Protein AF-A0A7S1KLA5-F1 (afdb_monomer_lite)

Foldseek 3Di:
DDDDDDDDPPDDPPDVVVVVVVVVVVVVVVVVVVVVVVVVVVVVVVVVVVVVVVVVVVVVVVVVVVVVVVVVLVVLVVVLVVLVVVVLVCVVVVNDDPVVLVVSLVVNCVVPVPCCVVVVVVVVSVVSVVVVD

Sequence (133 aa):
GVGGVTVAPVAVAKEDEKLPLKELRYNLRVTVLALEREVMSVARDRKQQQDALLNMSHEKEQLAKGAEMIEDEAIHMEAILDRLSGCKVRLADGTMSLAELTSEFRQIQRDYPHEYVAHSIPAVGLSFVFPAL

Radius of gyration: 44.9 Å; chains: 1; bounding box: 99×18×129 Å

InterPro domains:
  IPR045211 TFP11/STIP/Ntr1 [PTHR23329] (14-133)

pLDDT: mean 86.0, std 17.0, range [35.91, 98.06]

Secondary structure (DSSP, 8-state):
--------------STTHHHHHHHHHHHHHHHHHHHHHHHHHHHHHHHHHHHHHHHHHHHHHHHHHHHHHHHHHHHHHHHHHHHHHHHHHHHTT---HHHHHHHHHHHHHH-HHHHHHTTHHHHHHHHHGGG-

Organism: NCBI:txid1169539

Structure (mmCIF, N/CA/C/O backbone):
data_AF-A0A7S1KLA5-F1
#
_entry.id   AF-A0A7S1KLA5-F1
#
loop_
_atom_site.group_PDB
_atom_site.id
_atom_site.type_symbol
_atom_site.label_atom_id
_atom_site.label_alt_id
_atom_site.label_comp_id
_atom_site.label_asym_id
_atom_site.label_entity_id
_atom_site.label_seq_id
_atom_site.pdbx_PDB_ins_code
_atom_site.Cartn_x
_atom_site.Cartn_y
_atom_site.Cartn_z
_atom_site.occupancy
_atom_site.B_iso_or_equiv
_atom_site.auth_seq_id
_atom_site.auth_comp_id
_atom_site.auth_asym_id
_atom_site.auth_atom_id
_atom_site.pdbx_PDB_model_num
ATOM 1 N N . GLY A 1 1 ? 71.099 -5.076 -94.145 1.00 36.16 1 GLY A N 1
ATOM 2 C CA . GLY A 1 1 ? 70.887 -5.129 -92.682 1.00 36.16 1 GLY A CA 1
ATOM 3 C C . GLY A 1 1 ? 69.435 -4.793 -92.441 1.00 36.16 1 GLY A C 1
ATOM 4 O O . GLY A 1 1 ? 68.983 -3.848 -93.064 1.00 36.16 1 GLY A O 1
ATOM 5 N N . VAL A 1 2 ? 68.610 -5.594 -91.758 1.00 41.00 2 VAL A N 1
ATOM 6 C CA . VAL A 1 2 ? 68.741 -6.072 -90.358 1.00 41.00 2 VAL A CA 1
ATOM 7 C C . VAL A 1 2 ? 69.041 -4.885 -89.432 1.00 41.00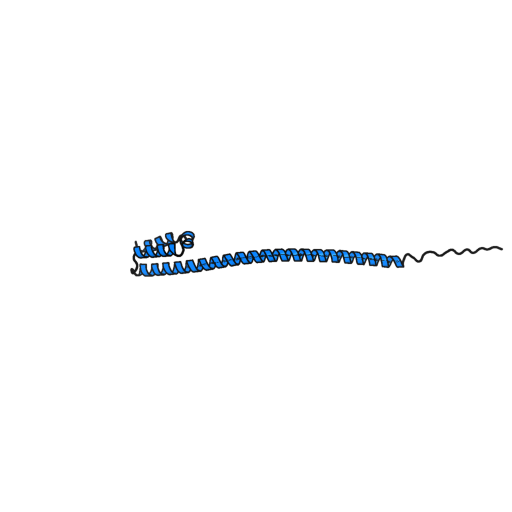 2 VAL A C 1
ATOM 9 O O . VAL A 1 2 ? 70.066 -4.250 -89.637 1.00 41.00 2 VAL A O 1
ATOM 12 N N . GLY A 1 3 ? 68.243 -4.498 -88.435 1.00 35.91 3 GLY A N 1
ATOM 13 C CA . GLY A 1 3 ? 66.966 -4.982 -87.895 1.00 35.91 3 GLY A CA 1
ATOM 14 C C . GLY A 1 3 ? 66.147 -3.775 -87.384 1.00 35.91 3 GLY A C 1
ATOM 15 O O . GLY A 1 3 ? 66.615 -2.646 -87.428 1.00 35.91 3 GLY A O 1
ATOM 16 N N . GLY A 1 4 ? 64.892 -3.893 -86.963 1.00 47.56 4 GLY A N 1
ATOM 17 C CA . GLY A 1 4 ? 64.353 -4.971 -86.150 1.00 47.56 4 GLY A CA 1
ATOM 18 C C . GLY A 1 4 ? 64.578 -4.672 -84.667 1.00 47.56 4 GLY A C 1
ATOM 19 O O . GLY A 1 4 ? 65.383 -5.352 -84.049 1.00 47.56 4 GLY A O 1
ATOM 20 N N . VAL A 1 5 ? 63.884 -3.672 -84.108 1.00 44.72 5 VAL A N 1
ATOM 21 C CA . VAL A 1 5 ? 63.592 -3.610 -82.665 1.00 44.72 5 VAL A CA 1
ATOM 22 C C . VAL A 1 5 ? 62.149 -3.143 -82.486 1.00 44.72 5 VAL A C 1
ATOM 24 O O . VAL A 1 5 ? 61.824 -1.960 -82.525 1.00 44.72 5 VAL A O 1
ATOM 27 N N . THR A 1 6 ? 61.275 -4.126 -82.320 1.00 54.09 6 THR A N 1
ATOM 28 C CA . THR A 1 6 ? 59.987 -3.999 -81.646 1.00 54.09 6 THR A CA 1
ATOM 29 C C . THR A 1 6 ? 60.228 -3.777 -80.153 1.00 54.09 6 THR A C 1
ATOM 31 O O . THR A 1 6 ? 60.924 -4.586 -79.540 1.00 54.09 6 THR A O 1
ATOM 34 N N . VAL A 1 7 ? 59.607 -2.765 -79.543 1.00 49.44 7 VAL A N 1
ATOM 35 C CA . VAL A 1 7 ? 59.333 -2.779 -78.096 1.00 49.44 7 VAL A CA 1
ATOM 36 C C . VAL A 1 7 ? 57.852 -2.478 -77.881 1.00 49.44 7 VAL A C 1
ATOM 38 O O . VAL A 1 7 ? 57.292 -1.550 -78.457 1.00 49.44 7 VAL A O 1
ATOM 41 N N . ALA A 1 8 ? 57.248 -3.383 -77.119 1.00 52.91 8 ALA A N 1
ATOM 42 C CA . ALA A 1 8 ? 55.836 -3.645 -76.889 1.00 52.91 8 ALA A CA 1
ATOM 43 C C . ALA A 1 8 ? 55.021 -2.463 -76.326 1.00 52.91 8 ALA A C 1
ATOM 45 O O . ALA A 1 8 ? 55.587 -1.552 -75.719 1.00 52.91 8 ALA A O 1
ATOM 46 N N . PRO A 1 9 ? 53.675 -2.514 -76.419 1.00 49.41 9 PRO A N 1
ATOM 47 C CA . PRO A 1 9 ? 52.835 -1.669 -75.586 1.00 49.41 9 PRO A CA 1
ATOM 48 C C . PRO A 1 9 ? 53.018 -2.115 -74.130 1.00 49.41 9 PRO A C 1
ATOM 50 O O . PRO A 1 9 ? 52.614 -3.218 -73.760 1.00 49.41 9 PRO A O 1
ATOM 53 N N . VAL A 1 10 ? 53.624 -1.273 -73.289 1.00 47.28 10 VAL A N 1
ATOM 54 C CA . VAL A 1 10 ? 53.595 -1.487 -71.837 1.00 47.28 10 VAL A CA 1
ATOM 55 C C . VAL A 1 10 ? 52.198 -1.112 -71.359 1.00 47.28 10 VAL A C 1
ATOM 57 O O . VAL A 1 10 ? 51.899 0.026 -71.004 1.00 47.28 10 VAL A O 1
ATOM 60 N N . ALA A 1 11 ? 51.306 -2.093 -71.432 1.00 57.31 11 ALA A N 1
ATOM 61 C CA . ALA A 1 11 ? 50.118 -2.107 -70.613 1.00 57.31 11 ALA A CA 1
ATOM 62 C C . ALA A 1 11 ? 50.511 -2.337 -69.147 1.00 57.31 11 ALA A C 1
ATOM 64 O O . ALA A 1 11 ? 51.517 -2.971 -68.842 1.00 57.31 11 ALA A O 1
ATOM 65 N N . VAL A 1 12 ? 49.596 -1.907 -68.280 1.00 52.22 12 VAL A N 1
ATOM 66 C CA . VAL A 1 12 ? 49.494 -2.197 -66.844 1.00 52.22 12 VAL A CA 1
ATOM 67 C C . VAL A 1 12 ? 50.195 -1.200 -65.919 1.00 52.22 12 VAL A C 1
ATOM 69 O O . VAL A 1 12 ? 51.200 -1.472 -65.282 1.00 52.22 12 VAL A O 1
ATOM 72 N N . ALA A 1 13 ? 49.521 -0.067 -65.739 1.00 52.31 13 ALA A N 1
ATOM 73 C CA . ALA A 1 13 ? 49.385 0.553 -64.425 1.00 52.31 13 ALA A CA 1
ATOM 74 C C . ALA A 1 13 ? 47.903 0.914 -64.227 1.00 52.31 13 ALA A C 1
ATOM 76 O O . ALA A 1 13 ? 47.495 2.046 -64.463 1.00 52.31 13 ALA A O 1
ATOM 77 N N . LYS A 1 14 ? 47.050 -0.077 -63.918 1.00 53.50 14 LYS A N 1
ATOM 78 C CA . LYS A 1 14 ? 45.623 0.150 -63.581 1.00 53.50 14 LYS A CA 1
ATOM 79 C C . LYS A 1 14 ? 45.068 -0.811 -62.519 1.00 53.50 14 LYS A C 1
ATOM 81 O O . LYS A 1 14 ? 43.851 -1.026 -62.475 1.00 53.50 14 LYS A O 1
ATOM 86 N N . GLU A 1 15 ? 45.920 -1.379 -61.669 1.00 52.94 15 GLU A N 1
ATOM 87 C CA . GLU A 1 15 ? 45.468 -2.270 -60.589 1.00 52.94 15 GLU A CA 1
ATOM 88 C C . GLU A 1 15 ? 45.674 -1.668 -59.191 1.00 52.94 15 GLU A C 1
ATOM 90 O O . GLU A 1 15 ? 44.742 -1.733 -58.386 1.00 52.94 15 GLU A O 1
ATOM 95 N N . ASP A 1 16 ? 46.775 -0.947 -58.948 1.00 51.44 16 ASP A N 1
ATOM 96 C CA . ASP A 1 16 ? 47.108 -0.432 -57.609 1.00 51.44 16 ASP A CA 1
ATOM 97 C C . ASP A 1 16 ? 46.215 0.710 -57.106 1.00 51.44 16 ASP A C 1
ATOM 99 O O . ASP A 1 16 ? 45.859 0.716 -55.937 1.00 51.44 16 ASP A O 1
ATOM 103 N N . GLU A 1 17 ? 45.736 1.634 -57.947 1.00 53.34 17 GLU A N 1
ATOM 104 C CA . GLU A 1 17 ? 44.817 2.699 -57.485 1.00 53.34 17 GLU A CA 1
ATOM 105 C C . GLU A 1 17 ? 43.413 2.181 -57.123 1.00 53.34 17 GLU A C 1
ATOM 107 O O . GLU A 1 17 ? 42.670 2.810 -56.366 1.00 53.34 17 GLU A O 1
ATOM 112 N N . LYS A 1 18 ? 43.014 1.015 -57.648 1.00 54.50 18 LYS A N 1
ATOM 113 C CA . LYS A 1 18 ? 41.674 0.455 -57.409 1.00 54.50 18 LYS A CA 1
ATOM 114 C C . LYS A 1 18 ? 41.587 -0.328 -56.101 1.00 54.50 18 LYS A C 1
ATOM 116 O O . LYS A 1 18 ? 40.476 -0.493 -55.595 1.00 54.50 18 LYS A O 1
ATOM 121 N N . LEU A 1 19 ? 42.710 -0.820 -55.581 1.00 59.94 19 LEU A N 1
ATOM 122 C CA . LEU A 1 19 ? 42.805 -1.565 -54.321 1.00 59.94 19 LEU A CA 1
ATOM 123 C C . LEU A 1 19 ? 42.441 -0.691 -53.098 1.00 59.94 19 LEU A C 1
ATOM 125 O O . LEU A 1 19 ? 41.474 -1.043 -52.419 1.00 59.94 19 LEU A O 1
ATOM 129 N N . PRO A 1 20 ? 43.035 0.505 -52.896 1.00 67.50 20 PRO A N 1
ATOM 130 C CA . PRO A 1 20 ? 42.660 1.433 -51.826 1.00 67.50 20 PRO A CA 1
ATOM 131 C C . PRO A 1 20 ? 41.185 1.840 -51.883 1.00 67.50 20 PRO A C 1
ATOM 133 O O . PRO A 1 20 ? 40.500 1.915 -50.867 1.00 67.50 20 PRO A O 1
ATOM 136 N N . LEU A 1 21 ? 40.645 2.040 -53.090 1.00 76.69 21 LEU A N 1
ATOM 137 C CA . LEU A 1 21 ? 39.230 2.363 -53.296 1.00 76.69 21 LEU A CA 1
ATOM 138 C C . LEU A 1 21 ? 38.292 1.180 -53.005 1.00 76.69 21 LEU A C 1
ATOM 140 O O . LEU A 1 21 ? 37.114 1.385 -52.705 1.00 76.69 21 LEU A O 1
ATOM 144 N N . LYS A 1 22 ? 38.750 -0.070 -53.135 1.00 83.00 22 LYS A N 1
ATOM 145 C CA . LYS A 1 22 ? 37.976 -1.262 -52.742 1.00 83.00 22 LYS A CA 1
ATOM 146 C C . LYS A 1 22 ? 37.975 -1.430 -51.225 1.00 83.00 22 LYS A C 1
ATOM 148 O O . LYS A 1 22 ? 36.901 -1.615 -50.658 1.00 83.00 22 LYS A O 1
ATOM 153 N N . GLU A 1 23 ? 39.133 -1.307 -50.588 1.00 86.12 23 GLU A N 1
ATOM 154 C CA . GLU A 1 23 ? 39.279 -1.409 -49.132 1.00 86.12 23 GLU A CA 1
ATOM 155 C C . GLU A 1 23 ? 38.524 -0.294 -48.406 1.00 86.12 23 GLU A C 1
ATOM 157 O O . GLU A 1 23 ? 37.768 -0.566 -47.478 1.00 86.12 23 GLU A O 1
ATOM 162 N N . LEU A 1 24 ? 38.611 0.948 -48.894 1.00 88.38 24 LEU A N 1
ATOM 163 C CA . LEU A 1 24 ? 37.853 2.070 -48.341 1.00 88.38 24 LEU A CA 1
ATOM 164 C C . LEU A 1 24 ? 36.336 1.844 -48.437 1.00 88.38 24 LEU A C 1
ATOM 166 O O . LEU A 1 24 ? 35.609 2.094 -47.478 1.00 88.38 24 LEU A O 1
ATOM 170 N N . ARG A 1 25 ? 35.846 1.327 -49.573 1.00 88.56 25 ARG A N 1
ATOM 171 C CA . ARG A 1 25 ? 34.421 0.989 -49.742 1.00 88.56 25 ARG A CA 1
ATOM 172 C C . ARG A 1 25 ? 33.984 -0.151 -48.830 1.00 88.56 25 ARG A C 1
ATOM 174 O O . ARG A 1 25 ? 32.862 -0.121 -48.327 1.00 88.56 25 ARG A O 1
ATOM 181 N N . TYR A 1 26 ? 34.844 -1.145 -48.631 1.00 93.56 26 TYR A N 1
ATOM 182 C CA . TYR A 1 26 ? 34.586 -2.236 -47.702 1.00 93.56 26 TYR A CA 1
ATOM 183 C C . TYR A 1 26 ? 34.503 -1.722 -46.260 1.00 93.56 26 TYR A C 1
ATOM 185 O O . TYR A 1 26 ? 33.494 -1.957 -45.602 1.00 93.56 26 TYR A O 1
ATOM 193 N N . ASN A 1 27 ? 35.489 -0.941 -45.809 1.00 91.94 27 ASN A N 1
ATOM 194 C CA . ASN A 1 27 ? 35.511 -0.361 -44.466 1.00 91.94 27 ASN A CA 1
ATOM 195 C C . ASN A 1 27 ? 34.297 0.537 -44.219 1.00 91.94 27 ASN A C 1
ATOM 197 O O . ASN A 1 27 ? 33.632 0.395 -43.198 1.00 91.94 27 ASN A O 1
ATOM 201 N N . LEU A 1 28 ? 33.941 1.397 -45.181 1.00 93.50 28 LEU A N 1
ATOM 202 C CA . LEU A 1 28 ? 32.745 2.234 -45.082 1.00 93.50 28 LEU A CA 1
ATOM 203 C C . LEU A 1 28 ? 31.476 1.384 -44.942 1.00 93.50 28 LEU A C 1
ATOM 205 O O . LEU A 1 28 ? 30.639 1.667 -44.090 1.00 93.50 28 LEU A O 1
ATOM 209 N N . ARG A 1 29 ? 31.343 0.317 -45.739 1.00 94.38 29 ARG A N 1
ATOM 210 C CA . ARG A 1 29 ? 30.205 -0.606 -45.646 1.00 94.38 29 ARG A CA 1
ATOM 211 C C . ARG A 1 29 ? 30.145 -1.290 -44.280 1.00 94.38 29 ARG A C 1
ATOM 213 O O . ARG A 1 29 ? 29.064 -1.382 -43.713 1.00 94.38 29 ARG A O 1
ATOM 220 N N . VAL A 1 30 ? 31.276 -1.757 -43.753 1.00 96.62 30 VAL A N 1
ATOM 221 C CA . VAL A 1 30 ? 31.341 -2.388 -42.426 1.00 96.62 30 VAL A CA 1
ATOM 222 C C . VAL A 1 30 ? 30.923 -1.403 -41.336 1.00 96.62 30 VAL A C 1
ATOM 224 O O . VAL A 1 30 ? 30.094 -1.752 -40.499 1.00 96.62 3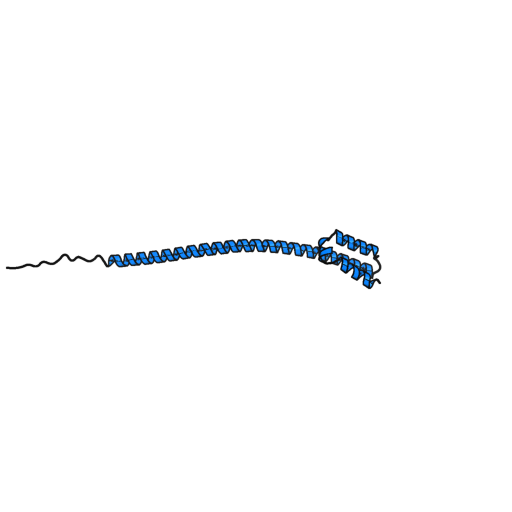0 VAL A O 1
ATOM 227 N N . THR A 1 31 ? 31.425 -0.169 -41.375 1.00 96.19 31 THR A N 1
ATOM 228 C CA . THR A 1 31 ? 31.057 0.872 -40.407 1.00 96.19 31 THR A CA 1
ATOM 229 C C . THR A 1 31 ? 29.573 1.215 -40.479 1.00 96.19 31 THR A C 1
ATOM 231 O O . THR A 1 31 ? 28.924 1.316 -39.443 1.00 96.19 31 THR A O 1
ATOM 234 N N . VAL A 1 32 ? 29.010 1.341 -41.684 1.00 97.50 32 VAL A N 1
ATOM 235 C CA . VAL A 1 32 ? 27.572 1.593 -41.861 1.00 97.50 32 VAL A CA 1
ATOM 236 C C . VAL A 1 32 ? 26.744 0.446 -41.284 1.00 97.50 32 VAL A C 1
ATOM 238 O O . VAL A 1 32 ? 25.843 0.699 -40.495 1.00 97.50 32 VAL A O 1
ATOM 241 N N . LEU A 1 33 ? 27.092 -0.810 -41.580 1.00 97.12 33 LEU A N 1
ATOM 242 C CA . LEU A 1 33 ? 26.387 -1.975 -41.030 1.00 97.12 33 LEU A CA 1
ATOM 243 C C . LEU A 1 33 ? 26.486 -2.056 -39.499 1.00 97.12 33 LEU A C 1
ATOM 245 O O . LEU A 1 33 ? 25.539 -2.480 -38.834 1.00 97.12 33 LEU A O 1
ATOM 249 N N . ALA A 1 34 ? 27.630 -1.670 -38.930 1.00 96.88 34 ALA A N 1
ATOM 250 C CA . ALA A 1 34 ? 27.812 -1.607 -37.485 1.00 96.88 34 ALA A CA 1
ATOM 251 C C . ALA A 1 34 ? 26.924 -0.521 -36.856 1.00 96.88 34 ALA A C 1
ATOM 253 O O . ALA A 1 34 ? 26.210 -0.808 -35.896 1.00 96.88 34 ALA A O 1
ATOM 254 N N . LEU A 1 35 ? 26.899 0.680 -37.444 1.00 97.81 35 LEU A N 1
ATOM 255 C CA . LEU A 1 35 ? 26.049 1.787 -36.998 1.00 97.81 35 LEU A CA 1
ATOM 256 C C . LEU A 1 35 ? 24.560 1.458 -37.128 1.00 97.81 35 LEU A C 1
ATOM 258 O O . LEU A 1 35 ? 23.797 1.712 -36.203 1.00 97.81 35 LEU A O 1
ATOM 262 N N . GLU A 1 36 ? 24.133 0.847 -38.233 1.00 97.56 36 GLU A N 1
ATOM 263 C CA . GLU A 1 36 ? 22.746 0.403 -38.415 1.00 97.56 36 GLU A CA 1
ATOM 264 C C . GLU A 1 36 ? 22.334 -0.580 -37.315 1.00 97.56 36 GLU A C 1
ATOM 266 O O . GLU A 1 36 ? 21.265 -0.444 -36.715 1.00 97.56 36 GLU A O 1
ATOM 271 N N . ARG A 1 37 ? 23.207 -1.542 -36.991 1.00 97.81 37 ARG A N 1
ATOM 272 C CA . ARG A 1 37 ? 22.959 -2.498 -35.908 1.00 97.81 37 ARG A CA 1
ATOM 273 C C . ARG A 1 37 ? 22.854 -1.809 -34.551 1.00 97.81 37 ARG A C 1
ATOM 275 O O . ARG A 1 37 ? 21.979 -2.171 -33.765 1.00 97.81 37 ARG A O 1
ATOM 282 N N . GLU A 1 38 ? 23.728 -0.849 -34.273 1.00 98.00 38 GLU A N 1
ATOM 283 C CA . GLU A 1 38 ? 23.724 -0.091 -33.023 1.00 98.00 38 GLU A CA 1
ATOM 284 C C . GLU A 1 38 ? 22.449 0.747 -32.887 1.00 98.00 38 GLU A C 1
ATOM 286 O O . GLU A 1 38 ? 21.744 0.627 -31.886 1.00 98.00 38 GLU A O 1
ATOM 291 N N . VAL A 1 39 ? 22.071 1.486 -33.934 1.00 97.75 39 VAL A N 1
ATOM 292 C CA . VAL A 1 39 ? 20.816 2.252 -33.989 1.00 97.75 39 VAL A CA 1
ATOM 293 C C . VAL A 1 39 ? 19.614 1.342 -33.735 1.00 97.75 39 VAL A C 1
ATOM 295 O O . VAL A 1 39 ? 18.737 1.672 -32.936 1.00 97.75 39 VAL A O 1
ATOM 298 N N . MET A 1 40 ? 19.582 0.163 -34.360 1.00 97.69 40 MET A N 1
ATOM 299 C CA . MET A 1 40 ? 18.520 -0.818 -34.133 1.00 97.69 40 MET A CA 1
ATOM 300 C C . MET A 1 40 ? 18.533 -1.412 -32.720 1.00 97.69 40 MET A C 1
ATOM 302 O O . MET A 1 40 ? 17.480 -1.821 -32.229 1.00 97.69 40 MET A O 1
ATOM 306 N N . SER A 1 41 ? 19.696 -1.531 -32.078 1.00 98.00 41 SER A N 1
ATOM 307 C CA . SER A 1 41 ? 19.790 -1.969 -30.681 1.00 98.00 41 SER A CA 1
ATOM 308 C C . SER A 1 41 ? 19.214 -0.906 -29.759 1.00 98.00 41 SER A C 1
ATOM 310 O O . SER A 1 41 ? 18.248 -1.176 -29.055 1.00 98.00 41 SER A O 1
ATOM 312 N N . VAL A 1 42 ? 19.704 0.329 -29.873 1.00 98.00 42 VAL A N 1
ATOM 313 C CA . VAL A 1 42 ? 19.248 1.463 -29.062 1.00 98.00 42 VAL A CA 1
ATOM 314 C C . VAL A 1 42 ? 17.743 1.682 -29.215 1.00 98.00 42 VAL A C 1
ATOM 316 O O . VAL A 1 42 ? 17.044 1.915 -28.233 1.00 98.00 42 VAL A O 1
ATOM 319 N N . ALA A 1 43 ? 17.208 1.568 -30.434 1.00 97.88 43 ALA A N 1
ATOM 320 C CA . ALA A 1 43 ? 15.773 1.698 -30.669 1.00 97.88 43 ALA A CA 1
ATOM 321 C C . ALA A 1 43 ? 14.952 0.615 -29.944 1.00 97.88 43 ALA A C 1
ATOM 323 O O . ALA A 1 43 ? 13.880 0.915 -29.411 1.00 97.88 43 ALA A O 1
ATOM 324 N N . ARG A 1 44 ? 15.446 -0.631 -29.911 1.00 97.88 44 ARG A N 1
ATOM 325 C CA . ARG A 1 44 ? 14.802 -1.735 -29.183 1.00 97.88 44 ARG A CA 1
ATOM 326 C C . ARG A 1 44 ? 14.877 -1.520 -27.679 1.00 97.88 44 ARG A C 1
ATOM 328 O O . ARG A 1 44 ? 13.844 -1.618 -27.023 1.00 97.88 44 ARG A O 1
ATOM 335 N N . ASP A 1 45 ? 16.047 -1.159 -27.169 1.00 98.06 45 ASP A N 1
ATOM 336 C CA . ASP A 1 45 ? 16.263 -0.931 -25.740 1.00 98.06 45 ASP A CA 1
ATOM 337 C C . ASP A 1 45 ? 15.386 0.221 -25.243 1.00 98.06 45 ASP A C 1
ATOM 339 O O . ASP A 1 45 ? 14.684 0.090 -24.243 1.00 98.06 45 ASP A O 1
ATOM 343 N N . ARG A 1 46 ? 15.312 1.319 -26.008 1.00 97.50 46 ARG A N 1
ATOM 344 C CA . ARG A 1 46 ? 14.431 2.450 -25.694 1.00 97.50 46 ARG A CA 1
ATOM 345 C C . ARG A 1 46 ? 12.965 2.029 -25.630 1.00 97.50 46 ARG 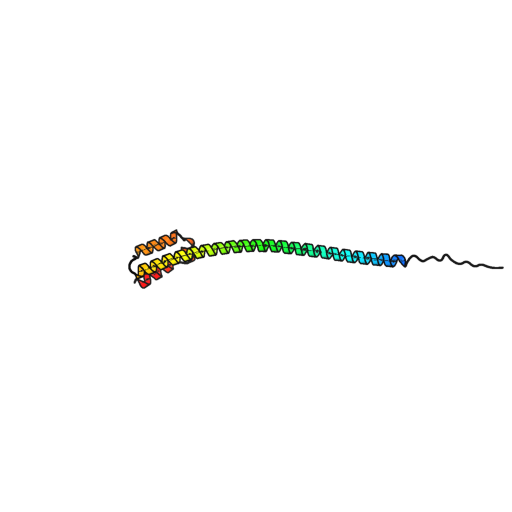A C 1
ATOM 347 O O . ARG A 1 46 ? 12.246 2.470 -24.739 1.00 97.50 46 ARG A O 1
ATOM 354 N N . LYS A 1 47 ? 12.511 1.189 -26.565 1.00 97.56 47 LYS A N 1
ATOM 355 C CA . LYS A 1 47 ? 11.133 0.683 -26.557 1.00 97.56 47 LYS A CA 1
ATOM 356 C C . LYS A 1 47 ? 10.871 -0.175 -25.318 1.00 97.56 47 LYS A C 1
ATOM 358 O O . LYS A 1 47 ? 9.882 0.049 -24.637 1.00 97.56 47 LYS A O 1
ATOM 363 N N . GLN A 1 48 ? 11.777 -1.096 -24.994 1.00 97.88 48 GLN A N 1
ATOM 364 C CA . GLN A 1 48 ? 11.654 -1.938 -23.801 1.00 97.88 48 GLN A CA 1
ATOM 365 C C . GLN A 1 48 ? 11.619 -1.109 -22.515 1.00 97.88 48 GLN A C 1
ATOM 367 O O . GLN A 1 48 ? 10.797 -1.364 -21.641 1.00 97.88 48 GLN A O 1
ATOM 372 N N . GLN A 1 49 ? 12.473 -0.088 -22.412 1.00 97.44 49 GLN A N 1
ATOM 373 C CA . GLN A 1 49 ? 12.467 0.839 -21.283 1.00 97.44 49 GLN A CA 1
ATOM 374 C C . GLN A 1 49 ? 11.149 1.611 -21.192 1.00 97.44 49 GLN A C 1
ATOM 376 O O . GLN A 1 49 ? 10.613 1.773 -20.101 1.00 97.44 49 GLN A O 1
ATOM 381 N N . GLN A 1 50 ? 10.603 2.063 -22.321 1.00 97.81 50 GLN A N 1
ATOM 382 C CA . GLN A 1 50 ? 9.320 2.759 -22.349 1.00 97.81 50 GLN A CA 1
ATOM 383 C C . GLN A 1 50 ? 8.168 1.847 -21.904 1.00 97.81 50 GLN A C 1
ATOM 385 O O . GLN A 1 50 ? 7.354 2.259 -21.079 1.00 97.81 50 GLN A O 1
ATOM 390 N N . ASP A 1 51 ? 8.136 0.604 -22.386 1.00 97.31 51 ASP A N 1
ATOM 391 C CA . ASP A 1 51 ? 7.141 -0.392 -21.980 1.00 97.31 51 ASP A CA 1
ATOM 392 C C . ASP A 1 51 ? 7.263 -0.706 -20.473 1.00 97.31 51 ASP A C 1
ATOM 394 O O . ASP A 1 51 ? 6.260 -0.753 -19.757 1.00 97.31 51 ASP A O 1
ATOM 398 N N . ALA A 1 52 ? 8.491 -0.833 -19.957 1.00 97.69 52 ALA A N 1
ATOM 399 C CA . ALA A 1 52 ? 8.747 -1.036 -18.531 1.00 97.69 52 ALA A CA 1
ATOM 400 C C . ALA A 1 52 ? 8.288 0.157 -17.676 1.00 97.69 52 ALA A C 1
ATOM 402 O O . ALA A 1 52 ? 7.666 -0.043 -16.635 1.00 97.69 52 ALA A O 1
ATOM 403 N N . LEU A 1 53 ? 8.538 1.392 -18.123 1.00 97.88 53 LEU A N 1
ATOM 404 C CA . LEU A 1 53 ? 8.089 2.602 -17.429 1.00 97.88 53 LEU A CA 1
ATOM 405 C C . LEU A 1 53 ? 6.562 2.682 -17.345 1.00 97.88 53 LEU A C 1
ATOM 407 O O . LEU A 1 53 ? 6.033 3.065 -16.302 1.00 97.88 53 LEU A O 1
ATOM 411 N N . LEU A 1 54 ? 5.851 2.299 -18.408 1.00 97.69 54 LEU A N 1
ATOM 412 C CA . LEU A 1 54 ? 4.388 2.239 -18.391 1.00 97.69 54 LEU A CA 1
ATOM 413 C C . LEU A 1 54 ? 3.887 1.211 -17.374 1.00 97.69 54 LEU A C 1
ATOM 415 O O . LEU A 1 54 ? 2.995 1.518 -16.584 1.00 97.69 54 LEU A O 1
ATOM 419 N N . ASN A 1 55 ? 4.496 0.023 -17.348 1.00 97.69 55 ASN A N 1
ATOM 420 C CA . ASN A 1 55 ? 4.127 -1.013 -16.389 1.00 97.69 55 ASN A CA 1
ATOM 421 C C . ASN A 1 55 ? 4.385 -0.568 -14.940 1.00 97.69 55 ASN A C 1
ATOM 423 O O . ASN A 1 55 ? 3.496 -0.663 -14.098 1.00 97.69 55 ASN A O 1
ATOM 427 N N . MET A 1 56 ? 5.561 0.005 -14.667 1.00 97.50 56 MET A N 1
ATOM 428 C CA . MET A 1 56 ? 5.897 0.545 -13.346 1.00 97.50 56 MET A CA 1
ATOM 429 C C . MET A 1 56 ? 4.964 1.687 -12.931 1.00 97.50 56 MET A C 1
ATOM 431 O O . MET A 1 56 ? 4.604 1.794 -11.762 1.00 97.50 56 MET A O 1
ATOM 435 N N . SER A 1 57 ? 4.543 2.540 -13.869 1.00 97.44 57 SER A N 1
ATOM 436 C CA . SER A 1 57 ? 3.569 3.599 -13.586 1.00 97.44 57 SER A CA 1
ATOM 437 C C . SER A 1 57 ? 2.222 3.023 -13.156 1.00 97.44 57 SER A C 1
ATOM 439 O O . SER A 1 57 ? 1.600 3.549 -12.235 1.00 97.44 57 SER A O 1
ATOM 441 N N . HIS A 1 58 ? 1.773 1.953 -13.810 1.00 97.50 58 HIS A N 1
ATOM 442 C CA . HIS A 1 58 ? 0.519 1.300 -13.463 1.00 97.50 58 HIS A CA 1
ATOM 443 C C . HIS A 1 58 ? 0.601 0.601 -12.102 1.00 97.50 58 HIS A C 1
ATOM 445 O O . HIS A 1 58 ? -0.292 0.759 -11.272 1.00 97.50 58 HIS A O 1
ATOM 451 N N . GLU A 1 59 ? 1.697 -0.110 -11.837 1.00 97.31 59 GLU A N 1
ATOM 452 C CA . GLU A 1 59 ? 1.949 -0.740 -10.539 1.00 97.31 59 GLU A CA 1
ATOM 453 C C . GLU A 1 59 ? 1.998 0.299 -9.412 1.00 97.31 59 GLU A C 1
ATOM 455 O O . GLU A 1 59 ? 1.353 0.125 -8.380 1.00 97.31 59 GLU A O 1
ATOM 460 N N . LYS A 1 60 ? 2.672 1.435 -9.636 1.00 97.88 60 LYS A N 1
ATOM 461 C CA . LYS A 1 60 ? 2.688 2.557 -8.691 1.00 97.88 60 LYS A CA 1
ATOM 462 C C . LYS A 1 60 ? 1.279 3.067 -8.379 1.00 97.88 60 LYS A C 1
ATOM 464 O O . LYS A 1 60 ? 0.992 3.364 -7.224 1.00 97.88 60 LYS A O 1
ATOM 469 N N . GLU A 1 61 ? 0.413 3.192 -9.383 1.00 97.44 61 GLU A N 1
ATOM 470 C CA . GLU A 1 61 ? -0.971 3.634 -9.181 1.00 97.44 61 GLU A CA 1
ATOM 471 C C . GLU A 1 61 ? -1.770 2.621 -8.350 1.00 97.44 61 GLU A C 1
ATOM 473 O O . GLU A 1 61 ? -2.500 3.010 -7.440 1.00 97.44 61 GLU A O 1
ATOM 478 N N . GLN A 1 62 ? -1.614 1.324 -8.626 1.00 97.31 62 GLN A N 1
ATOM 479 C CA . GLN A 1 62 ? -2.271 0.275 -7.844 1.00 97.31 62 GLN A CA 1
ATOM 480 C C . GLN A 1 62 ? -1.796 0.267 -6.389 1.00 97.31 62 GLN A C 1
ATOM 482 O O . GLN A 1 62 ? -2.619 0.200 -5.478 1.00 97.31 62 GLN A O 1
ATOM 487 N N . LEU A 1 63 ? -0.485 0.388 -6.166 1.00 97.69 63 LEU A N 1
ATOM 488 C CA . LEU A 1 63 ? 0.086 0.471 -4.824 1.00 97.69 63 LEU A CA 1
ATOM 489 C C . LEU A 1 63 ? -0.396 1.717 -4.075 1.00 97.69 63 LEU A C 1
ATOM 491 O O . LEU A 1 63 ? -0.706 1.619 -2.894 1.00 97.69 63 LEU A O 1
ATOM 495 N N . ALA A 1 64 ? -0.506 2.865 -4.750 1.00 97.69 64 ALA A N 1
ATOM 496 C CA . ALA A 1 64 ? -1.028 4.087 -4.143 1.00 97.69 64 ALA A CA 1
ATOM 497 C C . ALA A 1 64 ? -2.485 3.921 -3.685 1.00 97.69 64 ALA A C 1
ATOM 499 O O . ALA A 1 64 ? -2.802 4.262 -2.551 1.00 97.69 64 ALA A O 1
ATOM 500 N N . LYS A 1 65 ? -3.343 3.321 -4.523 1.00 97.12 65 LYS A N 1
ATOM 501 C CA . LYS A 1 65 ? -4.733 3.007 -4.148 1.00 97.12 65 LYS A CA 1
ATOM 502 C C . LYS A 1 65 ? -4.801 2.035 -2.972 1.00 97.12 65 LYS A C 1
ATOM 504 O O . LYS A 1 65 ? -5.603 2.222 -2.068 1.00 97.12 65 LYS A O 1
ATOM 509 N N . GLY A 1 66 ? -3.952 1.006 -2.968 1.00 97.31 66 GLY A N 1
ATOM 510 C CA . GLY A 1 66 ? -3.875 0.061 -1.854 1.00 97.31 66 GLY A CA 1
ATOM 511 C C . GLY A 1 66 ? -3.439 0.727 -0.546 1.00 97.31 66 GLY A C 1
ATOM 512 O O . GLY A 1 66 ? -3.994 0.422 0.502 1.00 97.31 66 GLY A O 1
ATOM 513 N N . ALA A 1 67 ? -2.483 1.656 -0.606 1.00 97.19 67 ALA A N 1
ATOM 514 C CA . ALA A 1 67 ? -2.036 2.407 0.563 1.00 97.19 67 ALA A CA 1
ATOM 515 C C . ALA A 1 67 ? -3.142 3.310 1.127 1.00 97.19 67 ALA A C 1
ATOM 517 O O . ALA A 1 67 ? -3.354 3.296 2.333 1.00 97.19 67 ALA A O 1
ATOM 518 N N . GLU A 1 68 ? -3.872 4.022 0.264 1.00 97.06 68 GLU A N 1
ATOM 519 C CA . GLU A 1 68 ? -5.018 4.856 0.659 1.00 97.06 68 GLU A CA 1
ATOM 520 C C . GLU A 1 68 ? -6.104 4.017 1.349 1.00 97.06 68 GLU A C 1
ATOM 522 O O . GLU A 1 68 ? -6.551 4.356 2.438 1.00 97.06 68 GLU A O 1
ATOM 527 N N . MET A 1 69 ? -6.443 2.851 0.788 1.00 95.06 69 MET A N 1
ATOM 528 C CA . MET A 1 69 ? -7.403 1.934 1.416 1.00 95.06 69 MET A CA 1
ATOM 529 C C . MET A 1 69 ? -6.950 1.445 2.799 1.00 95.06 69 MET A C 1
ATOM 531 O O . MET A 1 69 ? -7.771 1.319 3.703 1.00 95.06 69 MET A O 1
ATOM 535 N N . ILE A 1 70 ? -5.658 1.148 2.967 1.00 95.00 70 ILE A N 1
ATOM 536 C CA . ILE A 1 70 ? -5.102 0.719 4.259 1.00 95.00 70 ILE A CA 1
ATOM 537 C C . ILE A 1 70 ? -5.111 1.874 5.267 1.00 95.00 70 ILE A C 1
ATOM 539 O O . ILE A 1 70 ? -5.355 1.644 6.449 1.00 95.00 70 ILE A O 1
ATOM 543 N N . GLU A 1 71 ? -4.833 3.099 4.822 1.00 96.88 71 GLU A N 1
ATOM 544 C CA . GLU A 1 71 ? -4.873 4.293 5.668 1.00 96.88 71 GLU A CA 1
ATOM 545 C C . GLU A 1 71 ? -6.295 4.563 6.172 1.00 96.88 71 GLU A C 1
ATOM 547 O O . GLU A 1 71 ? -6.492 4.719 7.379 1.00 96.88 71 GLU A O 1
ATOM 552 N N . ASP A 1 72 ? -7.290 4.502 5.286 1.00 94.81 72 ASP A N 1
ATOM 553 C CA . ASP A 1 72 ? -8.704 4.619 5.653 1.00 94.81 72 ASP A CA 1
ATOM 554 C C . ASP A 1 72 ? -9.118 3.532 6.658 1.00 94.81 72 ASP A C 1
ATOM 556 O O . ASP A 1 72 ? -9.732 3.822 7.689 1.00 94.81 72 ASP A O 1
ATOM 560 N N . GLU A 1 73 ? -8.734 2.275 6.409 1.00 94.44 73 GLU A N 1
ATOM 561 C CA . GLU A 1 73 ? -9.030 1.166 7.320 1.00 94.44 73 GLU A CA 1
ATOM 562 C C . GLU A 1 73 ? -8.352 1.346 8.688 1.00 94.44 73 GLU A C 1
ATOM 564 O O . GLU A 1 73 ? -8.955 1.054 9.724 1.00 94.44 73 GLU A O 1
ATOM 569 N N . ALA A 1 74 ? -7.126 1.876 8.725 1.00 96.00 74 ALA A N 1
ATOM 570 C CA . ALA A 1 74 ? -6.432 2.180 9.972 1.00 96.00 74 ALA A CA 1
ATOM 571 C C . ALA A 1 74 ? -7.162 3.266 10.778 1.00 96.00 74 ALA A C 1
ATOM 573 O O . ALA A 1 74 ? -7.363 3.090 11.981 1.00 96.00 74 ALA A O 1
ATOM 574 N N . ILE A 1 75 ? -7.618 4.337 10.120 1.00 97.06 75 ILE A N 1
ATOM 575 C CA . ILE A 1 75 ? -8.398 5.413 10.751 1.00 97.06 75 ILE A CA 1
ATOM 576 C C . ILE A 1 75 ? -9.711 4.863 11.321 1.00 97.06 75 ILE A C 1
ATOM 578 O O . ILE A 1 75 ? -10.074 5.161 12.462 1.00 97.06 75 ILE A O 1
ATOM 582 N N . HIS A 1 76 ? -10.423 4.031 10.555 1.00 95.44 76 HIS A N 1
ATOM 583 C CA . HIS A 1 76 ? -11.652 3.391 11.024 1.00 95.44 76 HIS A CA 1
ATOM 584 C C . HIS A 1 76 ? -11.389 2.514 12.250 1.00 95.44 76 HIS A C 1
ATOM 586 O O . HIS A 1 76 ? -12.092 2.624 13.256 1.00 95.44 76 HIS A O 1
ATOM 592 N N . MET A 1 77 ? -10.355 1.673 12.203 1.00 95.50 77 MET A N 1
ATOM 593 C CA . MET A 1 77 ? -10.008 0.791 13.314 1.00 95.50 77 MET A CA 1
ATOM 594 C C . MET A 1 77 ? -9.580 1.561 14.566 1.00 95.50 77 MET A C 1
ATOM 596 O O . MET A 1 77 ? -9.976 1.174 15.666 1.00 95.50 77 MET A O 1
ATOM 600 N N . GLU A 1 78 ? -8.843 2.664 14.428 1.00 96.50 78 GLU A N 1
ATOM 601 C CA . GLU A 1 78 ? -8.496 3.546 15.548 1.00 96.50 78 GLU A CA 1
ATOM 602 C C . GLU A 1 78 ? -9.754 4.151 16.186 1.00 96.50 78 GLU A C 1
ATOM 604 O O . GLU A 1 78 ? -9.956 4.026 17.395 1.00 96.50 78 GLU A O 1
ATOM 609 N N . ALA A 1 79 ? -10.682 4.669 15.375 1.00 96.38 79 ALA A N 1
ATOM 610 C CA . ALA A 1 79 ? -11.953 5.197 15.869 1.00 96.38 79 ALA A CA 1
ATOM 611 C C . ALA A 1 79 ? -12.796 4.134 16.601 1.00 96.38 79 ALA A C 1
ATOM 613 O O . ALA A 1 79 ? -13.467 4.428 17.598 1.00 96.38 79 ALA A O 1
ATOM 614 N N . ILE A 1 80 ? -12.772 2.883 16.130 1.00 95.81 80 ILE A N 1
ATOM 615 C CA . ILE A 1 80 ? -13.447 1.773 16.807 1.00 95.81 80 ILE A CA 1
ATOM 616 C C . ILE A 1 80 ? -12.760 1.445 18.137 1.00 95.81 80 ILE A C 1
ATOM 618 O O . ILE A 1 80 ? -13.446 1.279 19.149 1.00 95.81 80 ILE A O 1
ATOM 622 N N . LEU A 1 81 ? -11.428 1.365 18.163 1.00 94.81 81 LEU A N 1
ATOM 623 C CA . LEU A 1 81 ? -10.659 1.100 19.380 1.00 94.81 81 LEU A CA 1
ATOM 624 C C . LEU A 1 81 ? -10.871 2.188 20.435 1.00 94.81 81 LEU A C 1
ATOM 626 O O . LEU A 1 81 ? -11.063 1.861 21.607 1.00 94.81 81 LEU A O 1
ATOM 630 N N . ASP A 1 82 ? -10.928 3.453 20.033 1.00 95.81 82 ASP A N 1
ATOM 631 C CA . ASP A 1 82 ? -11.227 4.574 20.923 1.00 95.81 82 ASP A CA 1
ATOM 632 C C . ASP A 1 82 ? -12.622 4.445 21.541 1.00 95.81 82 ASP A C 1
ATOM 634 O O . ASP A 1 82 ? -12.785 4.555 22.760 1.00 95.81 82 ASP A O 1
ATOM 638 N N . ARG A 1 83 ? -13.638 4.103 20.739 1.00 94.75 83 ARG A N 1
ATOM 639 C CA . ARG A 1 83 ? -14.988 3.841 21.264 1.00 94.75 83 ARG A CA 1
ATOM 640 C C . ARG A 1 83 ? -15.014 2.659 22.229 1.00 94.75 83 ARG A C 1
ATOM 642 O O . ARG A 1 83 ? -15.615 2.750 23.303 1.00 94.75 83 ARG A O 1
ATOM 649 N N . LEU A 1 84 ? -14.367 1.552 21.873 1.00 93.50 84 LEU A N 1
ATOM 650 C CA . LEU A 1 84 ? -14.315 0.348 22.704 1.00 93.50 84 LEU A CA 1
ATOM 651 C C . LEU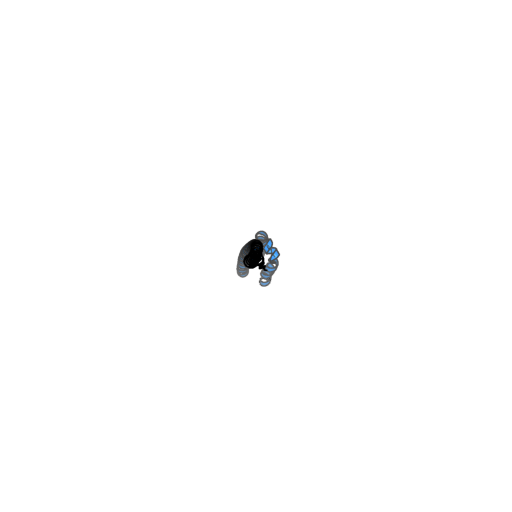 A 1 84 ? -13.535 0.580 24.004 1.00 93.50 84 LEU A C 1
ATOM 653 O O . LEU A 1 84 ? -13.946 0.092 25.058 1.00 93.50 84 LEU A O 1
ATOM 657 N N . SER A 1 85 ? -12.449 1.351 23.966 1.00 92.12 85 SER A N 1
ATOM 658 C CA . SER A 1 85 ? -11.683 1.722 25.157 1.00 92.12 85 SER A CA 1
ATOM 659 C C . SER A 1 85 ? -12.504 2.615 26.090 1.00 92.12 85 SER A C 1
ATOM 661 O O . SER A 1 85 ? -12.573 2.335 27.288 1.00 92.12 85 SER A O 1
ATOM 663 N N . GLY A 1 86 ? -13.237 3.593 25.546 1.00 92.38 86 GLY A N 1
ATOM 664 C CA . GLY A 1 86 ? -14.195 4.399 26.301 1.00 92.38 86 GLY A CA 1
ATOM 665 C C . GLY A 1 86 ? -15.281 3.543 26.955 1.00 92.38 86 GLY A C 1
ATOM 666 O O . GLY A 1 86 ? -15.574 3.705 28.139 1.00 92.38 86 GLY A O 1
ATOM 667 N N . CYS A 1 87 ? -15.826 2.561 26.230 1.00 91.69 87 CYS A N 1
ATOM 668 C CA . CYS A 1 87 ? -16.763 1.593 26.803 1.00 91.69 87 CYS A CA 1
ATOM 669 C C . CYS A 1 87 ? -16.133 0.790 27.946 1.00 91.69 87 CYS A C 1
ATOM 671 O O . CYS A 1 87 ? -16.772 0.601 28.977 1.00 91.69 87 CYS A O 1
ATOM 673 N N . LYS A 1 88 ? -14.876 0.355 27.798 1.00 89.88 88 LYS A N 1
ATOM 674 C CA . LYS A 1 88 ? -14.160 -0.421 28.820 1.00 89.88 88 LYS A CA 1
A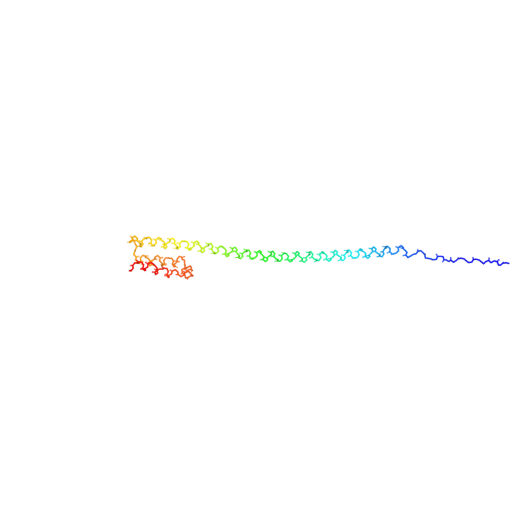TOM 675 C C . LYS A 1 88 ? -13.991 0.368 30.113 1.00 89.88 88 LYS A C 1
ATOM 677 O O . LYS A 1 88 ? -14.225 -0.182 31.184 1.00 89.88 88 LYS A O 1
ATOM 682 N N . VAL A 1 89 ? -13.607 1.639 30.003 1.00 90.62 89 VAL A N 1
ATOM 683 C CA . VAL A 1 89 ? -13.456 2.543 31.152 1.00 90.62 89 VAL A CA 1
ATOM 684 C C . VAL A 1 89 ? -14.804 2.751 31.837 1.00 90.62 89 VAL A C 1
ATOM 686 O O . VAL A 1 89 ? -14.927 2.470 33.024 1.00 90.62 89 VAL A O 1
ATOM 689 N N . ARG A 1 90 ? -15.851 3.126 31.088 1.00 90.12 90 ARG A N 1
ATOM 690 C CA . ARG A 1 90 ? -17.184 3.351 31.674 1.00 90.12 90 ARG A CA 1
ATOM 691 C C . ARG A 1 90 ? -17.767 2.097 32.332 1.00 90.12 90 ARG A C 1
ATOM 693 O O . ARG A 1 90 ? -18.439 2.204 33.356 1.00 90.12 90 ARG A O 1
ATOM 700 N N . LEU A 1 91 ? -17.514 0.920 31.755 1.00 88.00 91 LEU A N 1
ATOM 701 C CA . LEU A 1 91 ? -17.941 -0.362 32.316 1.00 88.00 91 LEU A CA 1
ATOM 702 C C . LEU A 1 91 ? -17.190 -0.679 33.618 1.00 88.00 91 LEU A C 1
ATOM 704 O O . LEU A 1 91 ? -17.818 -1.096 34.587 1.00 88.00 91 LEU A O 1
ATOM 708 N N . ALA A 1 92 ? -15.875 -0.437 33.666 1.00 85.88 92 ALA A N 1
ATOM 709 C CA . ALA A 1 92 ? -15.069 -0.603 34.878 1.00 85.88 92 ALA A CA 1
ATOM 710 C C . ALA A 1 92 ? -15.484 0.369 35.996 1.00 85.88 92 ALA A C 1
ATOM 712 O O . ALA A 1 92 ? -15.520 -0.018 37.162 1.00 85.88 92 ALA A O 1
ATOM 713 N N . ASP A 1 93 ? -15.867 1.594 35.633 1.00 88.69 93 ASP A N 1
ATOM 714 C CA . ASP A 1 93 ? -16.361 2.614 36.563 1.00 88.69 93 ASP A CA 1
ATOM 715 C C . ASP A 1 93 ? -17.826 2.383 36.988 1.00 88.69 93 ASP A C 1
ATOM 717 O O . ASP A 1 93 ? -18.377 3.147 37.781 1.00 88.69 93 ASP A O 1
ATOM 721 N N . GLY A 1 94 ? -18.494 1.354 36.448 1.00 85.69 94 GLY A N 1
ATOM 722 C CA . GLY A 1 94 ? -19.898 1.039 36.734 1.00 85.69 94 GLY A CA 1
ATOM 723 C C . GLY A 1 94 ? -20.900 2.073 36.203 1.00 85.69 94 GLY A C 1
ATOM 724 O O . GLY A 1 94 ? -22.066 2.059 36.591 1.00 85.69 94 GLY A O 1
ATOM 725 N N . THR A 1 95 ? -20.463 2.972 35.318 1.00 89.69 95 THR A N 1
ATOM 726 C CA . THR A 1 95 ? -21.281 4.061 34.747 1.00 89.69 95 THR A CA 1
ATOM 727 C C . THR A 1 95 ? -21.992 3.669 33.454 1.00 89.69 95 THR A C 1
ATOM 729 O O . THR A 1 95 ? -22.716 4.480 32.882 1.00 89.69 95 THR A O 1
ATOM 732 N N . MET A 1 96 ? -21.794 2.434 32.990 1.00 89.31 96 MET A N 1
ATOM 733 C CA . MET A 1 96 ? -22.358 1.917 31.750 1.00 89.31 96 MET A CA 1
ATOM 734 C C . MET A 1 96 ? -23.039 0.572 31.980 1.00 89.31 96 MET A C 1
ATOM 736 O O . MET A 1 96 ? -22.474 -0.345 32.573 1.00 89.31 96 MET A O 1
ATOM 740 N N . SER A 1 97 ? -24.258 0.449 31.470 1.00 88.81 97 SER A N 1
ATOM 741 C CA . SER A 1 97 ? -25.045 -0.778 31.496 1.00 88.81 97 SER A CA 1
ATOM 742 C C . SER A 1 97 ? -24.748 -1.685 30.296 1.00 88.81 97 SER A C 1
ATOM 744 O O . SER A 1 97 ? -24.296 -1.249 29.234 1.00 88.81 97 SER A O 1
ATOM 746 N N . LEU A 1 98 ? -25.092 -2.970 30.420 1.00 87.75 98 LEU A N 1
ATOM 747 C CA . LEU A 1 98 ? -24.978 -3.932 29.317 1.00 87.75 98 LEU A CA 1
ATOM 748 C C . LEU A 1 98 ? -25.870 -3.562 28.111 1.00 87.75 98 LEU A C 1
ATOM 750 O O . LEU A 1 98 ? -25.524 -3.847 26.962 1.00 87.75 98 LEU A O 1
ATOM 754 N N . ALA A 1 99 ? -27.011 -2.908 28.357 1.00 90.00 99 ALA A N 1
ATOM 755 C CA . ALA A 1 99 ? -27.903 -2.425 27.304 1.00 90.00 99 ALA A CA 1
ATOM 756 C C . ALA A 1 99 ? -27.249 -1.299 26.487 1.00 90.00 99 ALA A C 1
ATOM 758 O O . ALA A 1 99 ? -27.297 -1.322 25.256 1.00 90.00 99 ALA A O 1
ATOM 759 N N . GLU A 1 100 ? -26.575 -0.364 27.160 1.00 90.88 100 GLU A N 1
ATOM 760 C CA . GLU A 1 100 ? -25.787 0.684 26.504 1.00 90.88 100 GLU A CA 1
ATOM 761 C C . GLU A 1 100 ? -24.598 0.087 25.748 1.00 90.88 100 GLU A C 1
ATOM 763 O O . GLU A 1 100 ? -24.342 0.486 24.616 1.00 90.88 100 GLU A O 1
ATOM 768 N N . LEU A 1 101 ? -23.934 -0.938 26.298 1.00 91.38 101 LEU A N 1
ATOM 769 C CA . LEU A 1 101 ? -22.827 -1.621 25.613 1.00 91.38 101 LEU A CA 1
ATOM 770 C C . LEU A 1 101 ? -23.298 -2.273 24.317 1.00 91.38 101 LEU A C 1
ATOM 772 O O . LEU A 1 101 ? -22.667 -2.139 23.271 1.00 91.38 101 LEU A O 1
ATOM 776 N N . THR A 1 102 ? -24.458 -2.921 24.364 1.00 92.25 102 THR A N 1
ATOM 777 C CA . THR A 1 102 ? -25.087 -3.497 23.173 1.00 92.25 102 THR A CA 1
ATOM 778 C C . THR A 1 102 ? -25.415 -2.417 22.139 1.00 92.25 102 THR A C 1
ATOM 780 O O . THR A 1 102 ? -25.246 -2.643 20.940 1.00 92.25 102 THR A O 1
ATOM 783 N N . SER A 1 103 ? -25.870 -1.241 22.582 1.00 93.75 103 SER A N 1
ATOM 784 C CA . SER A 1 103 ? -26.143 -0.107 21.694 1.00 93.75 103 SER A CA 1
ATOM 785 C C . SER A 1 103 ? -24.873 0.401 21.008 1.00 93.75 103 SER A C 1
ATOM 787 O O . SER A 1 103 ? -24.894 0.623 19.801 1.00 93.75 103 SER A O 1
ATOM 789 N N . GLU A 1 104 ? -23.762 0.519 21.736 1.00 94.00 104 GLU A N 1
ATOM 790 C CA . GLU A 1 104 ? -22.469 0.942 21.176 1.00 94.00 104 GLU A CA 1
ATOM 791 C C . GLU A 1 104 ? -21.951 -0.053 20.132 1.00 94.00 104 GLU A C 1
ATOM 793 O O . GLU A 1 104 ? -21.561 0.344 19.037 1.00 94.00 104 GLU A O 1
ATOM 798 N N . PHE A 1 105 ? -22.030 -1.361 20.400 1.00 94.44 105 PHE A N 1
ATOM 799 C CA . PHE A 1 105 ? -21.640 -2.379 19.415 1.00 94.44 105 PHE A CA 1
ATOM 800 C C . PHE A 1 105 ? -22.518 -2.351 18.155 1.00 94.44 105 PHE A C 1
ATOM 802 O O . PHE A 1 105 ? -22.006 -2.552 17.054 1.00 94.44 105 PHE A O 1
ATOM 809 N N . ARG A 1 106 ? -23.821 -2.062 18.283 1.00 95.00 106 ARG A N 1
ATOM 810 C CA . ARG A 1 106 ? -24.707 -1.851 17.122 1.00 95.00 106 ARG A CA 1
ATOM 811 C C . ARG A 1 106 ? -24.356 -0.582 16.354 1.00 95.00 106 ARG A C 1
ATOM 813 O O . ARG A 1 106 ? -24.444 -0.575 15.130 1.00 95.00 106 ARG A O 1
ATOM 820 N N . GLN A 1 107 ? -23.972 0.477 17.060 1.00 95.69 107 GLN A N 1
ATOM 821 C CA . GLN A 1 107 ? -23.528 1.722 16.447 1.00 95.69 107 GLN A CA 1
ATOM 822 C C . GLN A 1 107 ? -22.235 1.492 15.653 1.00 95.69 107 GLN A C 1
ATOM 824 O O . GLN A 1 107 ? -22.166 1.877 14.494 1.00 95.69 107 GLN A O 1
ATOM 829 N N . ILE A 1 108 ? -21.259 0.776 16.223 1.00 95.25 108 ILE A N 1
ATOM 830 C CA . ILE A 1 108 ? -20.021 0.387 15.529 1.00 95.25 108 ILE A CA 1
ATOM 831 C C . ILE A 1 108 ? -20.332 -0.466 14.292 1.00 95.25 108 ILE A C 1
ATOM 833 O O . ILE A 1 108 ? -19.797 -0.192 13.226 1.00 95.25 108 ILE A O 1
ATOM 837 N N . GLN A 1 109 ? -21.233 -1.450 14.392 1.00 95.75 109 GLN A N 1
ATOM 838 C CA . GLN A 1 109 ? -21.648 -2.261 13.240 1.00 95.75 109 GLN A CA 1
ATOM 839 C C . GLN A 1 109 ? -22.281 -1.423 12.119 1.00 95.75 109 GLN A C 1
ATOM 841 O O . GLN A 1 109 ? -22.137 -1.751 10.944 1.00 95.75 109 GLN A O 1
ATOM 846 N N . ARG A 1 110 ? -23.027 -0.373 12.475 1.00 96.25 110 ARG A N 1
ATOM 847 C CA . ARG A 1 110 ? -23.676 0.516 11.508 1.00 96.25 110 ARG A CA 1
ATOM 848 C C . ARG A 1 110 ? -22.682 1.471 10.854 1.00 96.25 110 ARG A C 1
ATOM 850 O O . ARG A 1 110 ? -22.792 1.702 9.654 1.00 96.25 110 ARG A O 1
ATOM 857 N N . ASP A 1 111 ? -21.781 2.037 11.649 1.00 95.75 111 ASP A N 1
ATOM 858 C CA . ASP A 1 111 ? -20.818 3.042 11.205 1.00 95.75 111 ASP A CA 1
ATOM 859 C C . ASP A 1 111 ? -19.670 2.384 10.405 1.00 95.75 111 ASP A C 1
ATOM 861 O O . ASP A 1 111 ? -19.221 2.955 9.416 1.00 95.75 111 ASP A O 1
ATOM 865 N N . TYR A 1 112 ? -19.266 1.159 10.773 1.00 95.38 112 TYR A N 1
ATOM 866 C CA . TYR A 1 112 ? -18.123 0.423 10.207 1.00 95.38 112 TYR A CA 1
ATOM 867 C C . TYR A 1 112 ? -18.475 -1.044 9.880 1.00 95.38 112 TYR A C 1
ATOM 869 O O . TYR A 1 112 ? -17.948 -1.978 10.492 1.00 95.38 112 TYR A O 1
ATOM 877 N N . PRO A 1 113 ? -19.423 -1.303 8.958 1.00 94.38 113 PRO A N 1
ATOM 878 C CA . PRO A 1 113 ? -19.956 -2.647 8.723 1.00 94.38 113 PRO A CA 1
ATOM 879 C C . PRO A 1 113 ? -18.921 -3.625 8.160 1.00 94.38 113 PRO A C 1
ATOM 881 O O . PRO A 1 113 ? -19.006 -4.824 8.435 1.00 94.38 113 PRO A O 1
ATOM 884 N N . HIS A 1 114 ? -17.964 -3.132 7.371 1.00 93.38 114 HIS A N 1
ATOM 885 C CA . HIS A 1 114 ? -16.928 -3.963 6.768 1.00 93.38 114 HIS A CA 1
ATOM 886 C C . HIS A 1 114 ? -15.940 -4.444 7.834 1.00 93.38 114 HIS A C 1
ATOM 888 O O . HIS A 1 114 ? -15.768 -5.646 8.024 1.00 93.38 114 HIS A O 1
ATOM 894 N N . GLU A 1 115 ? -15.378 -3.509 8.592 1.00 93.62 115 GLU A N 1
ATOM 895 C CA . GLU A 1 115 ? -14.414 -3.735 9.664 1.00 93.62 115 GLU A CA 1
ATOM 896 C C . GLU A 1 115 ? -15.023 -4.598 10.771 1.00 93.62 115 GLU A C 1
ATOM 898 O O . GLU A 1 115 ? -14.376 -5.505 11.296 1.00 93.62 115 GLU A O 1
ATOM 903 N N . TYR A 1 116 ? -16.306 -4.375 11.079 1.00 92.69 116 TYR A N 1
ATOM 904 C CA . TYR A 1 116 ? -17.039 -5.146 12.077 1.00 92.69 116 TYR A CA 1
ATOM 905 C C . TYR A 1 116 ? -17.053 -6.649 11.778 1.00 92.69 116 TYR A C 1
ATOM 907 O O . TYR A 1 116 ? -16.934 -7.466 12.696 1.00 92.69 116 TYR A O 1
ATOM 915 N N . VAL A 1 117 ? -17.171 -7.017 10.499 1.00 92.81 117 VAL A N 1
ATOM 916 C CA . VAL A 1 117 ? -17.148 -8.415 10.049 1.00 92.81 117 VAL A CA 1
ATOM 917 C C . VAL A 1 117 ? -15.715 -8.895 9.828 1.00 92.81 117 VAL A C 1
ATOM 919 O O . VAL A 1 117 ? -15.354 -9.957 10.333 1.00 92.81 117 VAL A O 1
ATOM 922 N N . ALA A 1 118 ? -14.899 -8.117 9.114 1.00 91.88 118 ALA A N 1
ATOM 923 C CA . ALA A 1 118 ? -13.536 -8.481 8.737 1.00 91.88 118 ALA A CA 1
ATOM 924 C C . ALA A 1 118 ? -12.649 -8.765 9.959 1.00 91.88 118 ALA A C 1
ATOM 926 O O . ALA A 1 118 ? -11.932 -9.765 9.983 1.00 91.88 118 ALA A O 1
ATOM 927 N N . HIS A 1 119 ? -12.772 -7.950 11.012 1.00 91.38 119 HIS A N 1
ATOM 928 C CA . HIS A 1 119 ? -11.949 -8.046 12.223 1.00 91.38 119 HIS A CA 1
ATOM 929 C C . HIS A 1 119 ? -12.642 -8.756 13.385 1.00 91.38 119 HIS A C 1
ATOM 931 O O . HIS A 1 119 ? -12.159 -8.720 14.515 1.00 91.38 119 HIS A O 1
ATOM 937 N N . SER A 1 120 ? -13.772 -9.429 13.133 1.00 91.19 120 SER A N 1
ATOM 938 C CA . SER A 1 120 ? -14.497 -10.206 14.151 1.00 91.19 120 SER A CA 1
ATOM 939 C C . SER A 1 120 ? -14.813 -9.406 15.426 1.00 91.19 120 SER A C 1
ATOM 941 O O . SER A 1 120 ? -14.794 -9.939 16.538 1.00 91.19 120 SER A O 1
ATOM 943 N N . ILE A 1 121 ? -15.163 -8.127 15.272 1.00 90.88 121 ILE A N 1
ATOM 944 C CA . ILE A 1 121 ? -15.480 -7.215 16.381 1.00 90.88 121 ILE A CA 1
ATOM 945 C C . ILE A 1 121 ? -16.568 -7.763 17.327 1.00 90.88 121 ILE A C 1
ATOM 947 O O . ILE A 1 121 ? -16.411 -7.602 18.540 1.00 90.88 121 ILE A O 1
ATOM 951 N N . PRO A 1 122 ? -17.613 -8.493 16.873 1.00 88.44 122 PRO A N 1
ATOM 952 C CA . PRO A 1 122 ? -18.551 -9.166 17.776 1.00 88.44 122 PRO A CA 1
ATOM 953 C C . PRO A 1 122 ? -17.893 -10.034 18.854 1.00 88.44 122 PRO A C 1
ATOM 955 O O . PRO A 1 122 ? -18.348 -10.050 19.997 1.00 88.44 122 PRO A O 1
ATOM 958 N N . ALA A 1 123 ? -16.814 -10.743 18.509 1.00 88.62 123 ALA A N 1
ATOM 959 C CA . ALA A 1 123 ? -16.115 -11.625 19.438 1.00 88.62 123 ALA A CA 1
ATOM 960 C C . ALA A 1 123 ? -15.426 -10.832 20.556 1.00 88.62 123 ALA A C 1
ATOM 962 O O . ALA A 1 123 ? -15.366 -11.289 21.697 1.00 88.62 123 ALA A O 1
ATOM 963 N N . VAL A 1 124 ? -14.980 -9.608 20.255 1.00 88.69 124 VAL A N 1
ATOM 964 C CA . VAL A 1 124 ? -14.417 -8.691 21.250 1.00 88.69 124 VAL A CA 1
ATOM 965 C C . VAL A 1 124 ? -15.471 -8.326 22.295 1.00 88.69 124 VAL A C 1
ATOM 967 O O . VAL A 1 124 ? -15.143 -8.245 23.474 1.00 88.69 124 VAL A O 1
ATOM 970 N N . GLY A 1 125 ? -16.747 -8.207 21.918 1.00 84.75 125 GLY A N 1
ATOM 971 C CA . GLY A 1 125 ? -17.847 -7.953 22.857 1.00 84.75 125 GLY A CA 1
ATOM 972 C C . GLY A 1 125 ? -17.919 -8.956 24.012 1.00 84.75 125 GLY A C 1
ATOM 973 O O . GLY A 1 125 ? -18.166 -8.564 25.150 1.00 84.75 125 GLY A O 1
ATOM 974 N N . LEU A 1 126 ? -17.601 -10.233 23.770 1.00 83.06 126 LEU A N 1
ATOM 975 C CA . LEU A 1 126 ? -17.574 -11.252 24.824 1.00 83.06 126 LEU A CA 1
ATOM 976 C C . LEU A 1 126 ? -16.519 -10.936 25.893 1.00 83.06 126 LEU A C 1
ATOM 978 O O . LEU A 1 126 ? -16.764 -11.142 27.080 1.00 83.06 126 LEU A O 1
ATOM 982 N N . SER A 1 127 ? -15.381 -10.360 25.499 1.00 83.38 127 SER A N 1
ATOM 983 C CA . SER A 1 127 ? -14.312 -9.966 26.427 1.00 83.38 127 SER A CA 1
ATOM 984 C C . SER A 1 127 ? -14.702 -8.834 27.385 1.00 83.38 127 SER A C 1
ATOM 986 O O . SER A 1 127 ? -14.066 -8.686 28.422 1.00 83.38 127 SER A O 1
ATOM 988 N N . PHE A 1 128 ? -15.757 -8.069 27.082 1.00 82.25 128 PHE A N 1
ATOM 989 C CA . PHE A 1 128 ? -16.327 -7.081 28.006 1.00 82.25 128 PHE A CA 1
ATOM 990 C C . PHE A 1 128 ? -17.267 -7.710 29.035 1.00 82.25 128 PHE A C 1
ATOM 992 O O . PHE A 1 128 ? -17.426 -7.173 30.126 1.00 82.25 128 PHE A O 1
ATOM 999 N N . VAL A 1 129 ? -17.885 -8.844 28.701 1.00 73.25 129 VAL A N 1
ATOM 1000 C CA . VAL A 1 129 ? -18.843 -9.534 29.576 1.00 73.25 129 VAL A CA 1
ATOM 1001 C C . VAL A 1 129 ? -18.127 -10.459 30.563 1.00 73.25 129 VAL A C 1
ATOM 1003 O O . VAL A 1 129 ? -18.556 -10.571 31.704 1.00 73.25 129 VAL A O 1
ATOM 1006 N N . PHE A 1 130 ? -17.006 -11.074 30.170 1.00 66.31 130 PHE A N 1
ATOM 1007 C CA . PHE A 1 130 ? -16.253 -11.991 31.041 1.00 66.31 130 PHE A CA 1
ATOM 1008 C C . PHE A 1 130 ? -15.708 -11.376 32.348 1.00 66.31 130 PHE A C 1
ATOM 1010 O O . PHE A 1 130 ? -15.730 -12.074 33.354 1.00 66.31 130 PHE A O 1
ATOM 1017 N N . PRO A 1 131 ? -15.239 -10.115 32.393 1.00 59.62 131 PRO A N 1
ATOM 1018 C CA . PRO A 1 131 ? -14.842 -9.461 33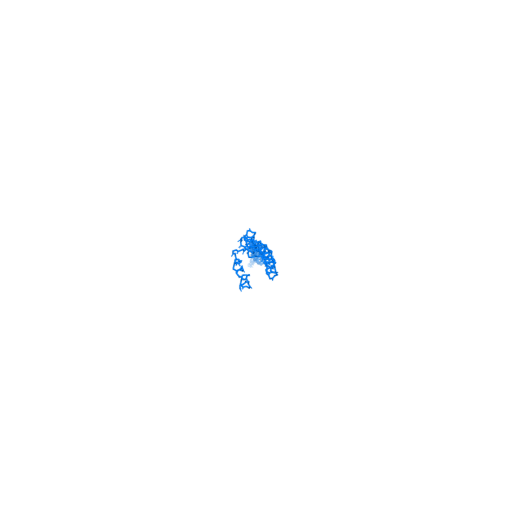.643 1.00 59.62 131 PRO A CA 1
ATOM 1019 C C . PRO A 1 131 ? -16.022 -9.011 34.517 1.00 59.62 131 PRO A C 1
ATOM 1021 O O . PRO A 1 131 ? -15.803 -8.614 35.656 1.00 59.62 131 PRO A O 1
ATOM 1024 N N . ALA A 1 132 ? -17.244 -9.004 33.973 1.00 53.59 132 ALA A N 1
ATOM 1025 C CA . ALA A 1 132 ? -18.450 -8.494 34.626 1.00 53.59 132 ALA A CA 1
ATOM 1026 C C . ALA A 1 132 ? -19.364 -9.607 35.184 1.00 53.59 132 ALA A C 1
ATOM 1028 O O . ALA A 1 132 ? -20.433 -9.290 35.711 1.00 53.59 132 ALA A O 1
ATOM 1029 N N . LEU A 1 133 ? -18.964 -10.881 35.050 1.00 46.50 133 LEU A N 1
ATOM 1030 C CA . LEU A 1 133 ? -19.673 -12.071 35.543 1.00 46.50 133 LEU A CA 1
ATOM 1031 C C . LEU A 1 133 ? -18.977 -12.699 36.755 1.00 46.50 133 LEU A C 1
ATOM 1033 O O . LEU A 1 133 ? -17.727 -12.737 36.763 1.00 46.50 133 LEU A O 1
#